Protein AF-A0A7L5YVX2-F1 (afdb_monomer)

pLDDT: mean 87.67, std 13.9, range [44.03, 98.25]

Secondary structure (DSSP, 8-state):
--HHHHHHHHHHHHHTT-GGG---SEEEEEEE-SSSEEEEEEETTEEEE-SHHHHHHS--HHHHHHHHHTBTTBPPP---GGG--TT----

Nearest PDB structures (foldseek):
  2it9-assembly2_D  TM=4.889E-01  e=9.739E-01  Prochlorococcus marinus str. NATL2A
  9b9x-assembly1_A-2  TM=5.315E-01  e=2.048E+00  Vreelandella titanicae
  3k43-assembly1_B  TM=4.184E-01  e=4.929E+00  Bos taurus
  3k41-assembly1_B  TM=4.123E-01  e=6.910E+00  Bos taurus

Sequence (91 aa):
MDSGMIGKIEKGKRYARETDRVHVSYLRVNFRGEHADHIVAYDEGQWTCDCRSYQHRGLCSHIIALEQIFMGYVAPAPMPSAYLPEGMMVG

Radius of gyration: 17.7 Å; Cα contacts (8 Å, |Δi|>4): 96; chains: 1; bounding box: 45×38×40 Å

Foldseek 3Di:
DPPVVVVVVVVVVVVVVVLVVAADQKDWDFDDDPVDTKIWMDHRQQTDIPDPVCVVQVDDPVLVVVCVVCPSRHHRRPHPPVPDDPPDDDD

Solvent-accessible surface area (backbone atoms only — not comparable to full-atom values): 5746 Å² total; per-residue (Å²): 129,68,64,73,56,56,55,50,52,55,48,50,64,50,52,75,70,45,60,90,79,51,76,57,55,67,48,79,44,84,43,80,51,97,89,50,76,33,54,37,37,36,50,74,60,45,69,48,48,75,45,70,56,21,75,76,59,70,49,42,72,66,57,56,52,49,46,66,76,39,60,86,40,54,63,72,68,77,72,52,77,93,71,60,61,94,84,72,76,87,126

Structure (mmCIF, N/CA/C/O backbone):
data_AF-A0A7L5YVX2-F1
#
_entry.id   AF-A0A7L5YVX2-F1
#
loop_
_atom_site.group_PDB
_atom_site.id
_atom_site.type_symbol
_atom_site.label_atom_id
_atom_site.label_alt_id
_atom_site.label_comp_id
_atom_site.label_asym_id
_atom_site.label_entity_id
_atom_site.label_seq_id
_atom_site.pdbx_PDB_ins_code
_atom_site.Cartn_x
_atom_site.Cartn_y
_atom_site.Cartn_z
_atom_site.occupancy
_atom_site.B_iso_or_equiv
_atom_site.auth_seq_id
_atom_site.auth_comp_id
_atom_site.auth_asym_id
_atom_site.auth_atom_id
_atom_site.pdbx_PDB_model_num
ATOM 1 N N . MET A 1 1 ? -24.540 17.303 25.757 1.00 60.75 1 MET A N 1
ATOM 2 C CA . MET A 1 1 ? -23.305 16.610 25.330 1.00 60.75 1 MET A CA 1
ATOM 3 C C . MET A 1 1 ? -23.704 15.421 24.481 1.00 60.75 1 MET A C 1
ATOM 5 O O . MET A 1 1 ? -24.507 14.618 24.940 1.00 60.75 1 MET A O 1
ATOM 9 N N . ASP A 1 2 ? -23.201 15.333 23.253 1.00 70.62 2 ASP A N 1
ATOM 10 C CA . ASP A 1 2 ? -23.528 14.250 22.323 1.00 70.62 2 ASP A CA 1
ATOM 11 C C . ASP A 1 2 ? -22.774 12.968 22.726 1.00 70.62 2 ASP A C 1
ATOM 13 O O . ASP A 1 2 ? -21.692 12.649 22.229 1.00 70.62 2 ASP A O 1
ATOM 17 N N . SER A 1 3 ? -23.317 12.276 23.733 1.00 76.12 3 SER A N 1
ATOM 18 C CA . SER A 1 3 ? -22.755 11.051 24.322 1.00 76.12 3 SER A CA 1
ATOM 19 C C . SER A 1 3 ? -22.435 9.989 23.255 1.00 76.12 3 SER A C 1
ATOM 21 O O . SER A 1 3 ? -21.459 9.244 23.374 1.00 76.12 3 SER A O 1
ATOM 23 N N . GLY A 1 4 ? -23.187 9.987 22.147 1.00 86.25 4 GLY A N 1
ATOM 24 C CA . GLY A 1 4 ? -22.974 9.088 21.019 1.00 86.25 4 GLY A CA 1
ATOM 25 C C . GLY A 1 4 ? -21.709 9.375 20.206 1.00 86.25 4 GLY A C 1
ATOM 26 O O . GLY A 1 4 ? -21.173 8.444 19.601 1.00 86.25 4 GLY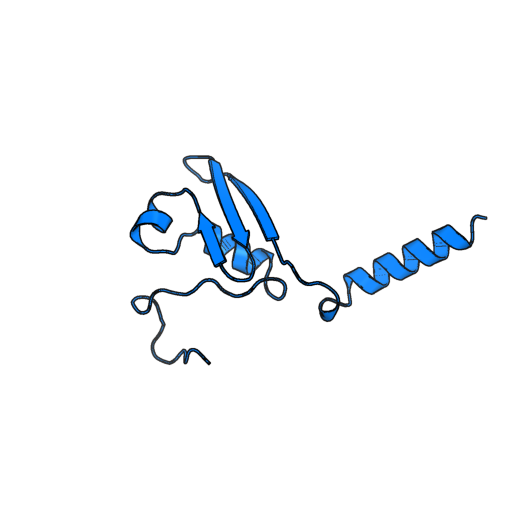 A O 1
ATOM 27 N N . MET A 1 5 ? -21.215 10.615 20.171 1.00 93.00 5 ME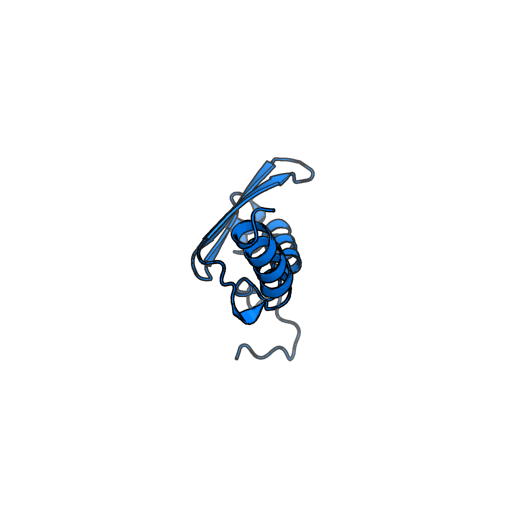T A N 1
ATOM 28 C CA . MET A 1 5 ? -19.966 10.978 19.484 1.00 93.00 5 MET A CA 1
ATOM 29 C C . MET A 1 5 ? -18.739 10.696 20.348 1.00 93.00 5 MET A C 1
ATOM 31 O O . MET A 1 5 ? -17.759 10.142 19.852 1.00 93.00 5 MET A O 1
ATOM 35 N N . ILE A 1 6 ? -18.825 10.971 21.651 1.00 92.12 6 ILE A N 1
ATOM 36 C CA . ILE A 1 6 ? -17.758 10.657 22.614 1.00 92.12 6 ILE A CA 1
ATOM 37 C C . ILE A 1 6 ? -17.455 9.152 22.590 1.00 92.12 6 ILE A C 1
ATOM 39 O O . ILE A 1 6 ? -16.302 8.751 22.435 1.00 92.12 6 ILE A O 1
ATOM 43 N N . GLY A 1 7 ? -18.491 8.306 22.627 1.00 95.06 7 GLY A N 1
ATOM 44 C CA . GLY A 1 7 ? -18.316 6.855 22.538 1.00 95.06 7 GLY A CA 1
ATOM 45 C C . GLY A 1 7 ? -17.684 6.381 21.221 1.00 95.06 7 GLY A C 1
ATOM 46 O O . GLY A 1 7 ? -16.926 5.412 21.225 1.00 95.06 7 GLY A O 1
ATOM 47 N N . LYS A 1 8 ? -17.953 7.052 20.090 1.00 95.31 8 LYS A N 1
ATOM 48 C CA . LYS A 1 8 ? -17.316 6.728 18.799 1.00 95.31 8 LYS A CA 1
ATOM 49 C C . LYS A 1 8 ? -15.836 7.104 18.786 1.00 95.31 8 LYS A C 1
ATOM 51 O O . LYS A 1 8 ? -15.032 6.319 18.293 1.00 95.31 8 LYS A O 1
ATOM 56 N N . ILE A 1 9 ? -15.478 8.253 19.358 1.00 95.75 9 ILE A N 1
ATOM 57 C CA . ILE A 1 9 ? -14.085 8.705 19.461 1.00 95.75 9 ILE A CA 1
ATOM 58 C C . ILE A 1 9 ? -13.263 7.718 20.299 1.00 95.75 9 ILE A C 1
ATOM 60 O O . ILE A 1 9 ? -12.203 7.278 19.858 1.00 95.75 9 ILE A O 1
ATOM 64 N N . GLU A 1 10 ? -13.769 7.307 21.464 1.00 96.19 10 GLU A N 1
ATOM 65 C CA . GLU A 1 10 ? -13.069 6.343 22.325 1.00 96.19 10 GLU A CA 1
ATOM 66 C C . GLU A 1 10 ? -12.935 4.964 21.664 1.00 96.19 10 GLU A C 1
ATOM 68 O O . GLU A 1 10 ? -11.863 4.356 21.702 1.00 96.19 10 GLU A O 1
ATOM 73 N N . LYS A 1 11 ? -13.976 4.496 20.960 1.00 95.81 11 LYS A N 1
ATOM 74 C CA . LYS A 1 11 ? -13.880 3.278 20.140 1.00 95.81 11 LYS A CA 1
ATOM 75 C C . LYS A 1 11 ? -12.826 3.411 19.041 1.00 95.81 11 LYS A C 1
ATOM 77 O O . LYS A 1 11 ? -12.039 2.489 18.872 1.00 95.81 11 LYS A O 1
ATOM 82 N N . GLY A 1 12 ? -12.776 4.543 18.337 1.00 96.00 12 GLY A N 1
ATOM 83 C CA . GLY A 1 12 ? -11.783 4.799 17.291 1.00 96.00 12 GLY A CA 1
ATOM 84 C C . GLY A 1 12 ? -10.347 4.733 17.815 1.00 96.00 12 GLY A C 1
ATOM 85 O O . GLY A 1 12 ? -9.519 4.026 17.246 1.00 96.00 12 GLY A O 1
ATOM 86 N N . LYS A 1 13 ? -10.065 5.385 18.953 1.00 95.19 13 LYS A N 1
ATOM 87 C CA . LYS A 1 13 ? -8.747 5.323 19.613 1.00 95.19 13 LYS A CA 1
ATOM 88 C C . LYS A 1 13 ? -8.355 3.903 20.018 1.00 95.19 13 LYS A C 1
ATOM 90 O O . LYS A 1 13 ? -7.177 3.560 19.943 1.00 95.19 13 LYS A O 1
ATOM 95 N N . ARG A 1 14 ? -9.321 3.097 20.470 1.00 95.81 14 ARG A N 1
ATOM 96 C CA . ARG A 1 14 ? -9.098 1.686 20.797 1.00 95.81 14 ARG A CA 1
ATOM 97 C C . ARG A 1 14 ? -8.791 0.870 19.541 1.00 95.81 14 ARG A C 1
ATOM 99 O O . ARG A 1 14 ? -7.778 0.187 19.514 1.00 95.81 14 ARG A O 1
ATOM 106 N N . TYR A 1 15 ? -9.607 0.992 18.494 1.00 94.62 15 TYR A N 1
ATOM 107 C CA . TYR A 1 15 ? -9.436 0.234 17.248 1.00 94.62 15 TYR A CA 1
ATOM 108 C C . TYR A 1 15 ? -8.107 0.531 16.549 1.00 94.62 15 TYR A C 1
ATOM 110 O O . TYR A 1 15 ? -7.526 -0.368 15.960 1.00 94.62 15 TYR A O 1
ATOM 118 N N . ALA A 1 16 ? -7.571 1.745 16.687 1.00 92.56 16 ALA A N 1
ATOM 119 C CA . ALA A 1 16 ? -6.243 2.090 16.177 1.00 92.56 16 ALA A CA 1
ATOM 120 C C . ALA A 1 16 ? -5.085 1.296 16.827 1.00 92.56 16 ALA A C 1
ATOM 122 O O . ALA A 1 16 ? -3.974 1.318 16.307 1.00 92.56 16 ALA A O 1
ATOM 123 N N . ARG A 1 17 ? -5.316 0.629 17.968 1.00 92.50 17 ARG A N 1
ATOM 124 C CA . ARG A 1 17 ? -4.329 -0.210 18.676 1.00 92.50 17 ARG A CA 1
ATOM 125 C C . ARG A 1 17 ? -4.575 -1.711 18.492 1.00 92.50 17 ARG A C 1
ATOM 127 O O . ARG A 1 17 ? -3.728 -2.506 18.877 1.00 92.50 17 ARG A O 1
ATOM 134 N N . GLU A 1 18 ? -5.725 -2.088 17.942 1.00 93.62 18 GLU A N 1
ATOM 135 C CA . GLU A 1 18 ? -6.138 -3.474 17.699 1.00 93.62 18 GLU A CA 1
ATOM 136 C C . GLU A 1 18 ? -5.844 -3.812 16.227 1.00 93.62 18 GLU A C 1
ATOM 138 O O . GLU A 1 18 ? -6.733 -3.799 15.374 1.00 93.62 18 GLU A O 1
ATOM 143 N N . THR A 1 19 ? -4.561 -4.003 15.905 1.00 87.44 19 THR A N 1
ATOM 144 C CA . THR A 1 19 ? -4.073 -4.095 14.516 1.00 87.44 19 THR A CA 1
ATOM 145 C C . THR A 1 19 ? -4.590 -5.329 13.773 1.00 87.44 19 THR A C 1
ATOM 147 O O . THR A 1 19 ? -4.722 -5.292 12.556 1.00 87.44 19 THR A O 1
ATOM 150 N N . ASP A 1 20 ? -4.957 -6.387 14.499 1.00 90.06 20 ASP A N 1
ATOM 151 C CA . ASP A 1 20 ? -5.601 -7.608 13.996 1.00 90.06 20 ASP A CA 1
ATOM 152 C C . ASP A 1 20 ? -6.967 -7.356 13.337 1.00 90.06 20 ASP A C 1
ATOM 154 O O . ASP A 1 20 ? -7.462 -8.176 12.567 1.00 90.06 20 ASP A O 1
ATOM 158 N N . ARG A 1 21 ? -7.584 -6.204 13.617 1.00 90.50 21 ARG A N 1
ATOM 159 C CA . ARG A 1 21 ? -8.901 -5.827 13.084 1.00 90.50 21 ARG A CA 1
ATOM 160 C C . ARG A 1 21 ? -8.816 -5.152 11.721 1.00 90.50 21 ARG A C 1
ATOM 162 O O . ARG A 1 21 ? -9.852 -4.790 11.162 1.00 90.50 21 ARG A O 1
ATOM 169 N N . VAL A 1 22 ? -7.607 -4.932 11.213 1.00 90.62 22 VAL A N 1
ATOM 170 C CA . VAL A 1 22 ? -7.349 -4.188 9.985 1.00 90.62 22 VAL A CA 1
ATOM 171 C C . VAL A 1 22 ? -6.648 -5.097 8.989 1.00 90.62 22 VAL A C 1
ATOM 173 O O . VAL A 1 22 ? -5.627 -5.703 9.287 1.00 90.62 22 VAL A O 1
ATOM 176 N N . HIS A 1 23 ? -7.186 -5.144 7.776 1.00 89.69 23 HIS A N 1
ATOM 177 C CA . HIS A 1 23 ? -6.572 -5.810 6.639 1.00 89.69 23 HIS A CA 1
ATOM 178 C C . HIS A 1 23 ? -6.560 -4.845 5.455 1.00 89.69 23 HIS A C 1
ATOM 180 O O . HIS A 1 23 ? -7.570 -4.193 5.175 1.00 89.69 23 HIS A O 1
ATOM 186 N N . VAL A 1 24 ? -5.422 -4.739 4.771 1.00 94.44 24 VAL A N 1
ATOM 187 C CA . VAL A 1 24 ? -5.308 -3.959 3.538 1.00 94.44 24 VAL A CA 1
ATOM 188 C C . VAL A 1 24 ? -5.548 -4.902 2.368 1.00 94.44 24 VAL A C 1
ATOM 190 O O . VAL A 1 24 ? -4.692 -5.724 2.068 1.00 94.44 24 VAL A O 1
ATOM 193 N N . SER A 1 25 ? -6.697 -4.772 1.702 1.00 95.31 25 SER A N 1
ATOM 194 C CA . SER A 1 25 ? -6.971 -5.504 0.455 1.00 95.31 25 SER A CA 1
ATOM 195 C C . SER A 1 25 ? -6.319 -4.825 -0.748 1.00 95.31 25 SER A C 1
ATOM 197 O O . SER A 1 25 ? -5.734 -5.490 -1.590 1.00 95.31 25 SER A O 1
ATOM 199 N N . TYR A 1 26 ? -6.370 -3.491 -0.800 1.00 96.81 26 TYR A N 1
ATOM 200 C CA . TYR A 1 26 ? -5.804 -2.705 -1.891 1.00 96.81 26 TYR A CA 1
ATOM 201 C C . TYR A 1 26 ? -5.123 -1.441 -1.369 1.00 96.81 26 TYR A C 1
ATOM 203 O O . TYR A 1 26 ? -5.663 -0.748 -0.502 1.00 96.81 26 TYR A O 1
ATOM 211 N N . LEU A 1 27 ? -3.966 -1.104 -1.938 1.00 96.06 27 LEU A N 1
ATOM 212 C CA . LEU A 1 27 ? -3.291 0.173 -1.722 1.00 96.06 27 LEU A CA 1
ATOM 213 C C . LEU A 1 27 ? -2.787 0.719 -3.059 1.00 96.06 27 LEU A C 1
ATOM 215 O O . LEU A 1 27 ? -2.275 -0.028 -3.887 1.00 96.06 27 LEU A O 1
ATOM 219 N N . ARG A 1 28 ? -2.883 2.036 -3.254 1.00 97.75 28 ARG A N 1
ATOM 220 C CA . ARG A 1 28 ? -2.223 2.744 -4.357 1.00 97.75 28 ARG A CA 1
ATOM 221 C C . ARG A 1 28 ? -1.556 3.998 -3.826 1.00 97.75 28 ARG A C 1
ATOM 223 O O . ARG A 1 28 ?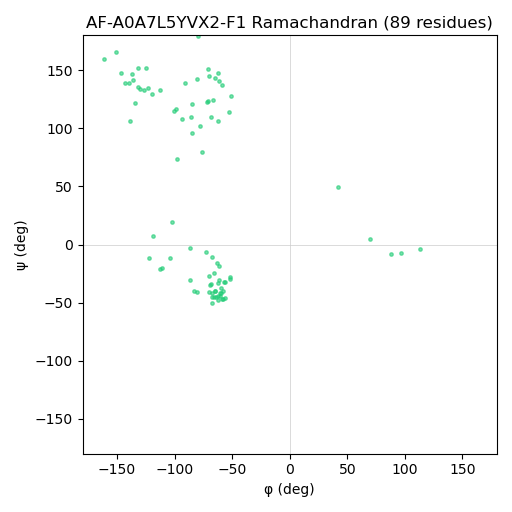 -2.220 4.862 -3.260 1.00 97.75 28 ARG A O 1
ATOM 230 N N . VAL A 1 29 ? -0.251 4.102 -4.026 1.00 97.88 29 VAL A N 1
ATOM 231 C CA . VAL A 1 29 ? 0.579 5.201 -3.534 1.00 97.88 29 VAL A CA 1
ATOM 232 C C . VAL A 1 29 ? 1.288 5.852 -4.711 1.00 97.88 29 VAL A C 1
ATOM 234 O O . VAL A 1 29 ? 1.840 5.168 -5.570 1.00 97.88 29 VAL A O 1
ATOM 237 N N . ASN A 1 30 ? 1.277 7.185 -4.730 1.00 98.06 30 ASN A N 1
ATOM 238 C CA . ASN A 1 30 ? 2.233 7.955 -5.512 1.00 98.06 30 ASN A CA 1
ATOM 239 C C . ASN A 1 30 ? 3.494 8.140 -4.658 1.00 98.06 30 ASN A C 1
ATOM 241 O O . ASN A 1 30 ? 3.467 8.821 -3.631 1.00 98.06 30 ASN A O 1
ATOM 245 N N . PHE A 1 31 ? 4.564 7.463 -5.051 1.00 97.81 31 PHE A N 1
ATOM 246 C CA . PHE A 1 31 ? 5.837 7.423 -4.361 1.00 97.81 31 PHE A CA 1
ATOM 247 C C . PHE A 1 31 ? 6.814 8.368 -5.051 1.00 97.81 31 PHE A C 1
ATOM 249 O O . PHE A 1 31 ? 7.233 8.123 -6.181 1.00 97.81 31 PHE A O 1
ATOM 256 N N . ARG A 1 32 ? 7.238 9.418 -4.349 1.00 97.62 32 ARG A N 1
ATOM 257 C CA . ARG A 1 32 ? 8.270 10.326 -4.847 1.00 97.62 32 ARG A CA 1
ATOM 258 C C . ARG A 1 32 ? 9.651 9.701 -4.684 1.00 97.62 32 ARG A C 1
ATOM 260 O O . ARG A 1 32 ? 10.191 9.665 -3.579 1.00 97.62 32 ARG A O 1
ATOM 267 N N . GLY A 1 33 ? 10.199 9.191 -5.780 1.00 93.69 33 GLY A N 1
ATOM 268 C CA . GLY A 1 33 ? 11.576 8.722 -5.848 1.00 93.69 33 GLY A CA 1
ATOM 269 C C . GLY A 1 33 ? 12.567 9.875 -6.011 1.00 93.69 33 GLY A C 1
ATOM 270 O O . GLY A 1 33 ? 12.201 11.046 -6.107 1.00 93.69 33 GLY A O 1
ATOM 271 N N . GLU A 1 34 ? 13.852 9.533 -6.069 1.00 93.19 34 GLU A N 1
ATOM 272 C CA . GLU A 1 34 ? 14.925 10.518 -6.253 1.00 93.19 34 GLU A CA 1
ATOM 273 C C . GLU A 1 34 ? 14.900 11.164 -7.649 1.00 93.19 34 GLU A C 1
ATOM 275 O O . GLU A 1 34 ? 15.205 12.345 -7.800 1.00 93.19 34 GLU A O 1
ATOM 280 N N . HIS A 1 35 ? 14.511 10.399 -8.673 1.00 90.69 35 HIS A N 1
ATOM 281 C CA . HIS A 1 35 ? 14.558 10.835 -10.074 1.00 90.69 35 HIS A CA 1
ATOM 282 C C . HIS A 1 35 ? 13.182 11.003 -10.723 1.00 90.69 35 HIS A C 1
ATOM 284 O O . HIS A 1 35 ? 13.072 11.685 -11.741 1.00 90.69 35 HIS A O 1
ATOM 290 N N . ALA A 1 36 ? 12.147 10.366 -10.175 1.00 94.69 36 ALA A N 1
ATOM 291 C CA . ALA A 1 36 ? 10.792 10.391 -10.708 1.00 94.69 36 ALA A CA 1
ATOM 292 C C . ALA A 1 36 ? 9.775 9.978 -9.639 1.00 94.69 36 ALA A C 1
ATOM 294 O O . ALA A 1 36 ? 10.113 9.301 -8.665 1.00 94.69 36 ALA A O 1
ATOM 295 N N . ASP A 1 37 ? 8.526 10.364 -9.869 1.00 97.56 37 ASP A N 1
ATOM 296 C CA . ASP A 1 37 ? 7.379 9.840 -9.140 1.00 97.56 37 ASP A CA 1
ATOM 297 C C . ASP A 1 37 ? 6.971 8.482 -9.723 1.00 97.56 37 ASP A C 1
ATOM 299 O O . ASP A 1 37 ? 7.029 8.265 -10.936 1.00 97.56 37 ASP A O 1
ATOM 303 N N . HIS A 1 38 ? 6.556 7.574 -8.847 1.00 97.69 38 HIS A N 1
ATOM 304 C CA . HIS A 1 38 ? 6.239 6.191 -9.169 1.00 97.69 38 HIS A CA 1
ATOM 305 C C . HIS A 1 38 ? 4.900 5.790 -8.578 1.00 97.69 38 HIS A C 1
ATOM 307 O O . HIS A 1 38 ? 4.626 6.035 -7.404 1.00 97.69 38 HIS A O 1
ATOM 313 N N . ILE A 1 39 ? 4.074 5.100 -9.354 1.00 98.25 39 ILE A N 1
ATOM 314 C CA . ILE A 1 39 ? 2.887 4.447 -8.820 1.00 98.25 39 ILE A CA 1
ATOM 315 C C . ILE A 1 39 ? 3.285 3.077 -8.283 1.00 98.25 39 ILE A C 1
ATOM 317 O O . ILE A 1 39 ? 3.784 2.218 -9.014 1.00 98.25 39 ILE A O 1
ATOM 321 N N . VAL A 1 40 ? 3.031 2.877 -6.993 1.00 97.81 40 VAL A N 1
ATOM 322 C CA . VAL A 1 40 ? 3.144 1.580 -6.327 1.00 97.81 40 VAL A CA 1
ATOM 323 C C . VAL A 1 40 ? 1.748 1.136 -5.927 1.00 97.81 40 VAL A C 1
ATOM 325 O O . VAL A 1 40 ? 0.980 1.929 -5.374 1.00 97.81 40 VAL A O 1
ATOM 328 N N . ALA A 1 41 ? 1.413 -0.116 -6.208 1.00 97.81 41 ALA A N 1
ATOM 329 C CA . ALA A 1 41 ? 0.148 -0.695 -5.801 1.00 97.81 41 ALA A CA 1
ATOM 330 C C . ALA A 1 41 ? 0.337 -2.060 -5.140 1.00 97.81 41 ALA A C 1
ATOM 332 O O . ALA A 1 41 ? 1.293 -2.786 -5.420 1.00 97.81 41 ALA A O 1
ATOM 333 N N . TYR A 1 42 ? -0.604 -2.376 -4.265 1.00 97.19 42 TYR A N 1
ATOM 334 C CA . TYR A 1 42 ? -0.784 -3.673 -3.639 1.00 97.19 42 TYR A CA 1
ATOM 335 C C . TYR A 1 42 ? -2.223 -4.106 -3.885 1.00 97.19 42 TYR A C 1
ATOM 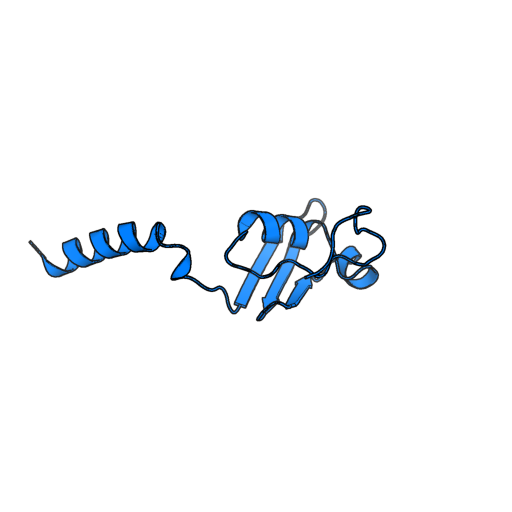337 O O . TYR A 1 42 ? -3.131 -3.302 -3.669 1.00 97.19 42 TYR A O 1
ATOM 345 N N . ASP A 1 43 ? -2.419 -5.348 -4.305 1.00 96.75 43 ASP A N 1
ATOM 346 C CA . ASP A 1 43 ? -3.732 -5.955 -4.503 1.00 96.75 43 ASP A CA 1
ATOM 347 C C . ASP A 1 43 ? -3.700 -7.401 -3.993 1.00 96.75 43 ASP A C 1
ATOM 349 O O . ASP A 1 43 ? -3.028 -8.250 -4.575 1.00 96.75 43 ASP A O 1
ATOM 353 N N . GLU A 1 44 ? -4.323 -7.645 -2.839 1.00 93.12 44 GLU A N 1
ATOM 354 C CA . GLU A 1 44 ? -4.448 -8.958 -2.185 1.00 93.12 44 GLU A CA 1
ATOM 355 C C . GLU A 1 44 ? -3.165 -9.815 -2.204 1.00 93.12 44 GLU A C 1
ATOM 357 O O . GLU A 1 44 ? -3.159 -10.993 -2.556 1.00 93.12 44 GLU A O 1
ATOM 362 N N . GLY A 1 45 ? -2.041 -9.215 -1.810 1.00 91.44 45 GLY A N 1
ATOM 363 C CA . GLY A 1 45 ? -0.739 -9.886 -1.723 1.00 91.44 45 GLY A CA 1
ATOM 364 C C . GLY A 1 45 ? 0.155 -9.680 -2.943 1.00 91.44 45 GLY A C 1
ATOM 365 O O . GLY A 1 45 ? 1.330 -10.043 -2.915 1.00 91.44 45 GLY A O 1
ATOM 366 N N . GLN A 1 46 ? -0.362 -9.060 -4.002 1.00 94.25 46 GLN A N 1
ATOM 367 C CA . GLN A 1 46 ? 0.390 -8.777 -5.217 1.00 94.25 46 GLN A CA 1
ATOM 368 C C . GLN A 1 46 ? 0.893 -7.341 -5.218 1.00 94.25 46 GLN A C 1
ATOM 370 O O . GLN A 1 46 ? 0.121 -6.385 -5.269 1.00 94.25 46 GLN A O 1
ATOM 375 N N . TRP A 1 47 ? 2.212 -7.192 -5.206 1.00 96.12 47 TRP A N 1
ATOM 376 C CA . TRP A 1 47 ? 2.868 -5.897 -5.326 1.00 96.12 47 TRP A CA 1
ATOM 377 C C . TRP A 1 47 ? 3.171 -5.564 -6.775 1.00 96.12 47 TRP A C 1
ATOM 379 O O . TRP A 1 47 ? 3.676 -6.412 -7.507 1.00 96.12 47 TRP A O 1
ATOM 389 N N . THR A 1 48 ? 2.958 -4.308 -7.160 1.00 96.88 48 THR A N 1
ATOM 390 C CA . THR A 1 48 ? 3.351 -3.758 -8.460 1.00 96.88 48 THR A CA 1
ATOM 391 C C . THR A 1 48 ? 3.960 -2.371 -8.307 1.00 96.88 48 THR A C 1
ATOM 393 O O . THR A 1 48 ? 3.578 -1.591 -7.435 1.00 96.88 48 THR A O 1
ATOM 396 N N . CYS A 1 49 ? 4.927 -2.050 -9.161 1.00 97.12 49 CYS A N 1
ATOM 397 C CA . CYS A 1 49 ? 5.491 -0.711 -9.258 1.00 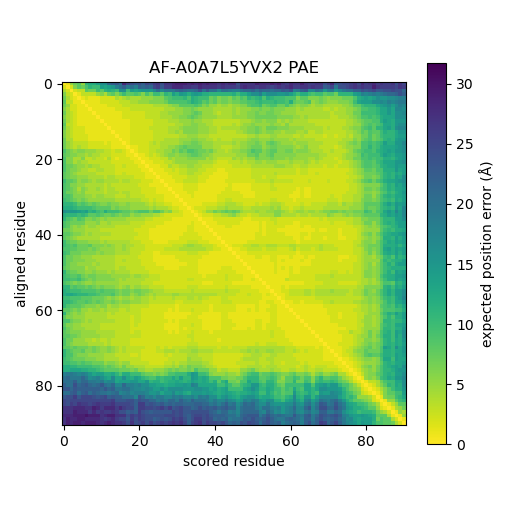97.12 49 CYS A CA 1
ATOM 398 C C . CYS A 1 49 ? 5.800 -0.395 -10.722 1.00 97.12 49 CYS A C 1
ATOM 400 O O . CYS A 1 49 ? 6.319 -1.238 -11.447 1.00 97.12 49 CYS A O 1
ATOM 402 N N . ASP A 1 50 ? 5.511 0.824 -11.168 1.00 97.25 50 ASP A N 1
ATOM 403 C CA . ASP A 1 50 ? 5.796 1.237 -12.548 1.00 97.25 50 ASP A CA 1
ATOM 404 C C . ASP A 1 50 ? 7.292 1.460 -12.840 1.00 97.25 50 ASP A C 1
ATOM 406 O O . ASP A 1 50 ? 7.677 1.658 -13.995 1.00 97.25 50 ASP A O 1
ATOM 410 N N . CYS A 1 51 ? 8.160 1.403 -11.825 1.00 96.12 51 CYS A N 1
ATOM 411 C CA . CYS A 1 51 ? 9.573 1.697 -11.998 1.00 96.12 51 CYS A CA 1
ATOM 412 C C . CYS A 1 51 ? 10.303 0.605 -12.795 1.00 96.12 51 CYS A C 1
ATOM 414 O O . CYS A 1 51 ? 9.992 -0.588 -12.740 1.00 96.12 51 CYS A O 1
ATOM 416 N N . ARG A 1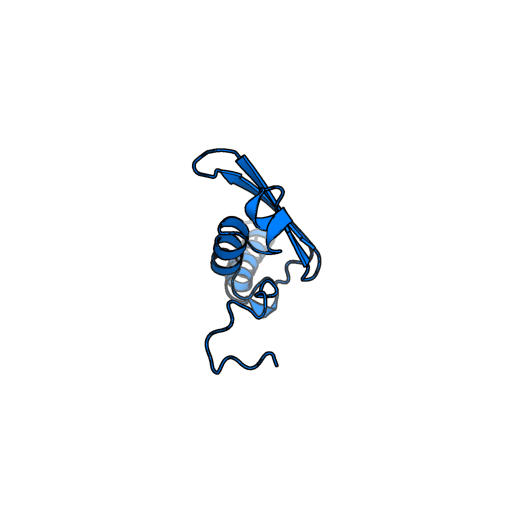 52 ? 11.365 1.012 -13.497 1.00 94.38 52 ARG A N 1
ATOM 417 C CA . ARG A 1 52 ? 12.165 0.114 -14.340 1.00 94.38 52 ARG A CA 1
ATOM 418 C C . ARG A 1 52 ? 12.754 -1.068 -13.557 1.00 94.38 52 ARG A C 1
ATOM 420 O O . ARG A 1 52 ? 12.765 -2.189 -14.055 1.00 94.38 52 ARG A O 1
ATOM 427 N N . SER A 1 53 ? 13.229 -0.841 -12.332 1.00 91.75 53 SER A N 1
ATOM 428 C CA . SER A 1 53 ? 13.819 -1.901 -11.500 1.00 91.75 53 SER A CA 1
ATOM 429 C C . SER A 1 53 ? 12.824 -3.021 -11.203 1.00 91.75 53 SER A C 1
ATOM 431 O O . SER A 1 53 ? 13.187 -4.192 -11.306 1.00 91.75 53 SER A O 1
ATOM 433 N N . TYR A 1 54 ? 11.569 -2.667 -10.909 1.00 93.56 54 TYR A N 1
ATOM 434 C CA . TYR A 1 54 ? 10.508 -3.643 -10.691 1.00 93.56 54 TYR A CA 1
ATOM 435 C C . TYR A 1 54 ? 10.200 -4.421 -11.972 1.00 93.56 54 TYR A C 1
ATOM 437 O O . TYR A 1 54 ? 10.168 -5.644 -11.937 1.00 93.56 54 TYR A O 1
ATOM 445 N N . GLN A 1 55 ? 10.076 -3.745 -13.118 1.00 91.38 55 GLN A N 1
ATOM 446 C CA . GLN A 1 55 ? 9.823 -4.418 -14.400 1.00 91.38 55 GLN A CA 1
ATOM 447 C C . GLN A 1 55 ? 10.897 -5.464 -14.748 1.00 91.38 55 GLN A C 1
ATOM 449 O O . GLN A 1 55 ? 10.592 -6.478 -15.368 1.00 91.38 55 GLN A O 1
ATOM 454 N N . HIS A 1 56 ? 12.152 -5.245 -14.337 1.00 89.06 56 HIS A N 1
ATOM 455 C CA . HIS A 1 56 ? 13.239 -6.196 -14.582 1.00 89.06 56 HIS A CA 1
ATOM 456 C C . HIS A 1 56 ? 13.379 -7.296 -13.524 1.00 89.06 56 HIS A C 1
ATOM 458 O O . HIS A 1 56 ? 13.884 -8.368 -13.850 1.00 89.06 56 HIS A O 1
ATOM 464 N N . ARG A 1 57 ? 13.030 -7.030 -12.258 1.00 88.12 57 ARG A N 1
ATOM 465 C CA . ARG A 1 57 ? 13.371 -7.916 -11.125 1.00 88.12 57 ARG A CA 1
ATOM 466 C C . ARG A 1 57 ? 12.172 -8.416 -10.322 1.00 88.12 57 ARG A C 1
ATOM 468 O O . ARG A 1 57 ? 12.359 -9.267 -9.463 1.00 88.12 57 ARG A O 1
ATOM 475 N N . GLY A 1 58 ? 10.983 -7.861 -10.533 1.00 89.75 58 GLY A N 1
ATOM 476 C CA . GLY A 1 58 ? 9.808 -8.082 -9.684 1.00 89.75 58 GLY A CA 1
ATOM 477 C C . GLY A 1 58 ? 9.907 -7.443 -8.293 1.00 89.75 58 GLY A C 1
ATOM 478 O O . GLY A 1 58 ? 9.012 -7.625 -7.477 1.00 89.75 58 GLY A O 1
ATOM 479 N N . LEU A 1 59 ? 10.973 -6.681 -8.008 1.00 91.12 59 LEU A N 1
ATOM 480 C CA . LEU A 1 59 ? 11.195 -6.006 -6.728 1.00 91.12 59 LEU A CA 1
ATOM 481 C C .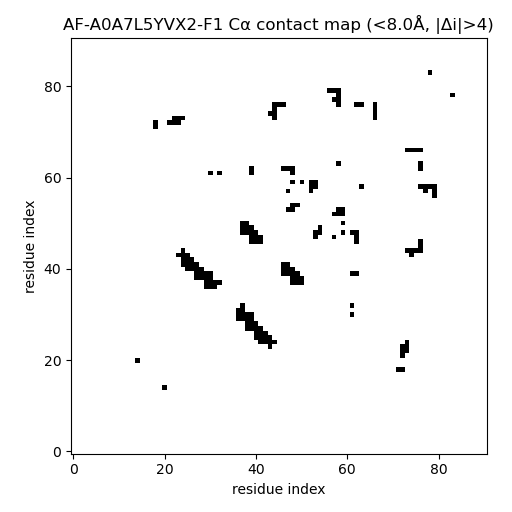 LEU A 1 59 ? 11.917 -4.671 -6.940 1.00 91.12 59 LEU A C 1
ATOM 483 O O . LEU A 1 59 ? 12.732 -4.518 -7.854 1.00 91.12 59 LEU A O 1
ATOM 487 N N . CYS A 1 60 ? 11.629 -3.690 -6.089 1.00 94.31 60 CYS A N 1
ATOM 488 C CA . CYS A 1 60 ? 12.288 -2.389 -6.101 1.00 94.31 60 CYS A CA 1
ATOM 489 C C . CYS A 1 60 ? 12.323 -1.768 -4.700 1.00 94.31 60 CYS A C 1
ATOM 491 O O . CYS A 1 60 ? 11.582 -2.179 -3.808 1.00 94.31 60 CYS A O 1
ATOM 493 N N . SER A 1 61 ? 13.149 -0.736 -4.525 1.00 94.94 61 SER A N 1
ATOM 494 C CA . SER A 1 61 ? 13.250 0.028 -3.275 1.00 94.94 61 SER A CA 1
ATOM 495 C C . SER A 1 61 ? 11.913 0.616 -2.815 1.00 94.94 61 SER A C 1
ATOM 497 O O . SER A 1 61 ? 11.684 0.703 -1.616 1.00 94.94 61 SER A O 1
ATOM 499 N N . HIS A 1 62 ? 11.015 0.980 -3.737 1.00 96.56 62 HIS A N 1
ATOM 500 C CA . HIS A 1 62 ? 9.701 1.530 -3.389 1.00 96.56 62 HIS A CA 1
ATOM 501 C C . HIS A 1 62 ? 8.795 0.490 -2.722 1.00 96.56 62 HIS A C 1
ATOM 503 O O . HIS A 1 62 ? 8.180 0.783 -1.702 1.00 96.56 62 HIS A O 1
ATOM 509 N N . ILE A 1 63 ? 8.742 -0.733 -3.266 1.00 95.88 63 ILE A N 1
ATOM 510 C CA . ILE A 1 63 ? 7.988 -1.838 -2.657 1.00 95.88 63 ILE A CA 1
ATOM 511 C C . ILE A 1 63 ? 8.596 -2.196 -1.305 1.00 95.88 63 ILE A C 1
ATOM 513 O O . ILE A 1 63 ? 7.863 -2.277 -0.328 1.00 95.88 63 ILE A O 1
ATOM 517 N N . ILE A 1 64 ? 9.928 -2.305 -1.224 1.00 94.06 64 ILE A N 1
ATOM 518 C CA . ILE A 1 64 ? 10.627 -2.573 0.042 1.00 94.06 64 ILE A CA 1
ATOM 519 C C . ILE A 1 64 ? 10.262 -1.507 1.086 1.00 94.06 64 ILE A C 1
ATOM 521 O O . ILE A 1 64 ? 9.927 -1.841 2.217 1.00 94.06 64 ILE A O 1
ATOM 525 N N . ALA A 1 65 ? 10.270 -0.225 0.713 1.00 95.88 65 ALA A N 1
ATOM 526 C CA . ALA A 1 65 ? 9.898 0.857 1.618 1.00 95.88 65 ALA A CA 1
ATOM 527 C C . ALA A 1 65 ? 8.435 0.759 2.084 1.00 95.88 65 ALA A C 1
ATOM 529 O O . ALA A 1 65 ? 8.166 0.918 3.275 1.00 95.88 65 ALA A O 1
ATOM 530 N N . LEU A 1 66 ? 7.489 0.482 1.178 1.00 96.00 66 LEU A N 1
ATOM 531 C CA . LEU A 1 66 ? 6.075 0.353 1.544 1.00 96.00 66 LEU A CA 1
ATOM 532 C C . LEU A 1 66 ? 5.789 -0.895 2.381 1.00 96.00 66 LEU A C 1
ATOM 534 O O . LEU A 1 66 ? 4.975 -0.816 3.295 1.00 96.00 66 LEU A O 1
ATOM 538 N N . GLU A 1 67 ? 6.478 -2.007 2.138 1.00 93.25 67 GLU A N 1
ATOM 539 C CA . GLU A 1 67 ? 6.381 -3.200 2.980 1.00 93.25 67 GLU A CA 1
ATOM 540 C C . GLU A 1 67 ? 6.797 -2.891 4.424 1.00 93.25 67 GLU A C 1
ATOM 542 O O . GLU A 1 67 ? 6.113 -3.293 5.360 1.00 93.25 67 GLU A O 1
ATOM 547 N N . GLN A 1 68 ? 7.864 -2.106 4.618 1.00 91.62 68 GLN A N 1
ATOM 548 C CA . GLN A 1 68 ? 8.289 -1.679 5.954 1.00 91.62 68 GLN A CA 1
ATOM 549 C C . GLN A 1 68 ? 7.282 -0.721 6.608 1.00 91.62 68 GLN A C 1
ATOM 551 O O . GLN A 1 68 ? 6.988 -0.855 7.794 1.00 91.62 68 GLN A O 1
ATOM 556 N N . ILE A 1 69 ? 6.723 0.229 5.851 1.00 94.38 69 ILE A N 1
ATOM 557 C CA . ILE A 1 69 ? 5.724 1.187 6.361 1.00 94.38 69 ILE A CA 1
ATOM 558 C C . ILE A 1 69 ? 4.425 0.481 6.773 1.00 94.38 69 ILE A C 1
ATOM 560 O O . ILE A 1 69 ? 3.826 0.840 7.785 1.00 94.38 69 ILE A O 1
ATOM 564 N N . PHE A 1 70 ? 3.991 -0.514 5.999 1.00 93.06 70 PHE A N 1
ATOM 565 C CA . PHE A 1 70 ? 2.745 -1.252 6.214 1.00 93.06 70 PHE A CA 1
ATOM 566 C C . PHE A 1 70 ? 2.962 -2.634 6.840 1.00 93.06 70 PHE A C 1
ATOM 568 O O . PHE A 1 70 ? 2.074 -3.486 6.771 1.00 93.06 70 PHE A O 1
ATOM 575 N N . MET A 1 71 ? 4.114 -2.864 7.475 1.00 90.00 71 MET A N 1
ATOM 576 C CA . MET A 1 71 ? 4.448 -4.139 8.104 1.00 90.00 71 MET A CA 1
ATOM 577 C C . MET A 1 71 ? 3.320 -4.597 9.042 1.00 90.00 71 MET A C 1
ATOM 579 O O . MET A 1 71 ? 2.866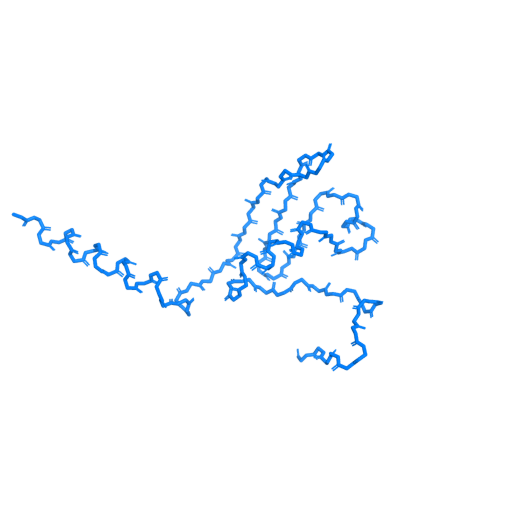 -3.847 9.905 1.00 90.00 71 MET A O 1
ATOM 583 N N . GLY A 1 72 ? 2.855 -5.834 8.850 1.00 89.44 72 GLY A N 1
ATOM 584 C CA . GLY A 1 72 ? 1.740 -6.419 9.603 1.00 89.44 72 GLY A CA 1
ATOM 585 C C . GLY A 1 72 ? 0.344 -6.153 9.025 1.00 89.44 72 GLY A C 1
ATOM 586 O O . GLY A 1 72 ? -0.608 -6.777 9.482 1.00 89.44 72 GLY A O 1
ATOM 587 N N . TYR A 1 73 ? 0.211 -5.294 8.009 1.00 91.69 73 TYR A N 1
ATOM 588 C CA . TYR A 1 73 ? -1.065 -5.006 7.333 1.00 91.69 73 TYR A CA 1
ATOM 589 C C . TYR A 1 73 ? -1.139 -5.534 5.897 1.00 91.69 73 TYR A C 1
ATOM 591 O O . TYR A 1 73 ? -2.234 -5.693 5.356 1.00 91.69 73 TYR A O 1
ATOM 599 N N . VAL A 1 74 ? 0.017 -5.790 5.286 1.00 92.31 74 VAL A N 1
ATOM 600 C CA . VAL A 1 74 ? 0.187 -6.287 3.915 1.00 92.31 74 VAL A CA 1
ATOM 601 C C . VAL A 1 74 ? 1.028 -7.557 3.926 1.00 92.31 74 VAL A C 1
ATOM 603 O O . VAL A 1 74 ? 1.867 -7.745 4.811 1.00 92.31 74 VAL A O 1
ATOM 606 N N . ALA A 1 75 ? 0.824 -8.427 2.939 1.00 90.44 75 ALA A N 1
ATOM 607 C CA . ALA A 1 75 ? 1.718 -9.557 2.726 1.00 90.44 75 ALA A CA 1
ATOM 608 C C . ALA A 1 75 ? 3.085 -9.066 2.205 1.00 90.44 75 ALA A C 1
ATOM 610 O O . ALA A 1 75 ? 3.131 -8.092 1.441 1.00 90.44 75 ALA A O 1
ATOM 611 N N . PRO A 1 76 ? 4.191 -9.724 2.593 1.00 87.38 76 PRO A N 1
ATOM 612 C CA . PRO A 1 76 ? 5.517 -9.371 2.101 1.00 87.38 76 PRO A CA 1
ATOM 613 C C . PRO A 1 76 ? 5.600 -9.557 0.584 1.00 87.38 76 PRO A C 1
ATOM 615 O O . PRO A 1 76 ? 4.960 -10.448 0.017 1.00 87.38 76 PRO A O 1
ATOM 618 N N . ALA A 1 77 ? 6.391 -8.721 -0.086 1.00 85.62 77 ALA A N 1
ATOM 619 C CA . ALA A 1 77 ? 6.645 -8.908 -1.503 1.00 85.62 77 ALA A CA 1
ATOM 620 C C . ALA A 1 77 ? 7.418 -10.216 -1.729 1.00 85.62 77 ALA A C 1
ATOM 622 O O . ALA A 1 77 ? 8.300 -10.555 -0.935 1.00 85.62 77 ALA A O 1
ATOM 623 N N . PRO A 1 78 ? 7.134 -10.959 -2.814 1.00 78.06 78 PRO A N 1
ATOM 624 C CA . PRO A 1 78 ? 7.907 -12.146 -3.133 1.00 78.06 78 PRO A CA 1
ATOM 625 C C . PRO A 1 78 ? 9.355 -11.729 -3.403 1.00 78.06 78 PRO A C 1
ATOM 627 O O . PRO A 1 78 ? 9.664 -11.128 -4.434 1.00 78.06 78 PRO A O 1
ATOM 630 N N . MET A 1 79 ? 10.254 -12.027 -2.465 1.00 72.62 79 MET A N 1
ATOM 631 C CA . MET A 1 79 ? 11.679 -11.815 -2.679 1.00 72.62 79 MET A CA 1
ATOM 632 C C . MET A 1 79 ? 12.155 -12.776 -3.771 1.00 72.62 79 MET A C 1
ATOM 634 O O . MET A 1 79 ? 11.973 -13.990 -3.633 1.00 72.62 79 MET A O 1
ATOM 638 N N . PRO A 1 80 ? 12.773 -12.282 -4.862 1.00 69.88 80 PRO A N 1
ATOM 639 C CA . PRO A 1 80 ? 13.335 -13.172 -5.861 1.00 69.88 80 PRO A CA 1
ATOM 640 C C . PRO A 1 80 ? 14.373 -14.083 -5.204 1.00 69.88 80 PRO A C 1
ATOM 642 O O . PRO A 1 80 ? 15.209 -13.612 -4.433 1.00 69.88 80 PRO A O 1
ATOM 645 N N . SER A 1 81 ? 14.356 -15.374 -5.547 1.00 62.59 81 SER A N 1
ATOM 646 C CA . SER A 1 81 ? 15.215 -16.394 -4.923 1.00 62.59 81 SER A CA 1
ATOM 647 C C . SER A 1 81 ? 16.706 -16.031 -4.904 1.00 62.59 81 SER A C 1
ATOM 649 O O . SER A 1 81 ? 17.412 -16.452 -3.997 1.00 62.59 81 SER A O 1
ATOM 651 N N . ALA A 1 82 ? 17.180 -15.232 -5.866 1.00 64.31 82 ALA A N 1
ATOM 652 C CA . ALA A 1 82 ? 18.566 -14.765 -5.944 1.00 64.31 82 ALA A CA 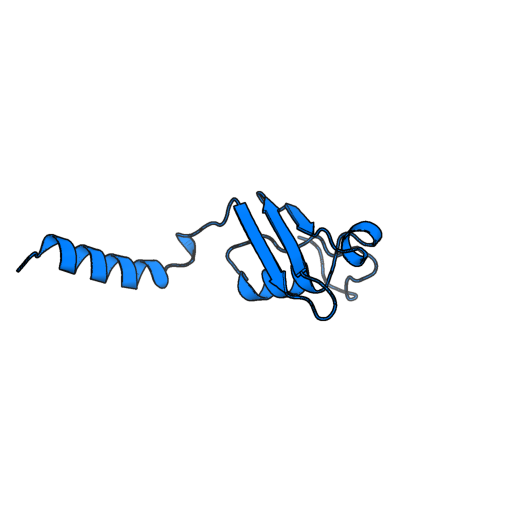1
ATOM 653 C C . ALA A 1 82 ? 18.984 -13.796 -4.815 1.00 64.31 82 ALA A C 1
ATOM 655 O O . ALA A 1 82 ? 20.166 -13.489 -4.693 1.00 64.31 82 ALA A O 1
ATOM 656 N N . TYR A 1 83 ? 18.031 -13.296 -4.023 1.00 64.81 83 TYR A N 1
ATOM 657 C CA . TYR A 1 83 ? 18.252 -12.352 -2.923 1.00 64.81 83 TYR A CA 1
ATOM 658 C C . TYR A 1 83 ? 17.834 -12.908 -1.555 1.00 64.81 83 TYR A C 1
ATOM 660 O O . TYR A 1 83 ? 17.847 -12.168 -0.573 1.00 64.81 83 TYR A O 1
ATOM 668 N N . LEU A 1 84 ? 17.471 -14.194 -1.467 1.00 60.19 84 LEU A N 1
ATOM 669 C CA . LEU A 1 84 ? 17.204 -14.833 -0.182 1.00 60.19 84 LEU A CA 1
ATOM 670 C C . LEU A 1 84 ? 18.535 -15.039 0.560 1.00 60.19 84 LEU A C 1
ATOM 672 O O . LEU A 1 84 ? 19.425 -15.694 0.011 1.00 60.19 84 LEU A O 1
ATOM 676 N N . PRO A 1 85 ? 18.708 -14.504 1.783 1.00 59.06 85 PRO A N 1
ATOM 677 C CA . PRO A 1 85 ? 19.859 -14.864 2.598 1.00 59.06 85 PRO A CA 1
ATOM 678 C C . PRO A 1 85 ? 19.811 -16.368 2.896 1.00 59.06 85 PRO A C 1
ATOM 680 O O . PRO A 1 85 ? 18.734 -16.922 3.141 1.00 59.06 85 PRO A O 1
ATOM 683 N N . GLU A 1 86 ? 20.971 -17.032 2.868 1.00 45.66 86 GLU A N 1
ATOM 684 C CA . GLU A 1 86 ? 21.078 -18.456 3.200 1.00 45.66 86 GLU A CA 1
ATOM 685 C C . GLU A 1 86 ? 20.432 -18.711 4.575 1.00 45.66 86 GLU A C 1
ATOM 687 O O . GLU A 1 86 ? 20.893 -18.202 5.595 1.00 45.66 86 GLU A O 1
ATOM 692 N N . GLY A 1 87 ? 19.325 -19.463 4.592 1.00 55.16 87 GLY A N 1
ATOM 693 C CA . GLY A 1 87 ? 18.609 -19.845 5.816 1.00 55.16 87 GLY A CA 1
ATOM 694 C C . GLY A 1 87 ? 17.205 -19.256 6.015 1.00 55.16 87 GLY A C 1
ATOM 695 O O . GLY A 1 87 ? 16.536 -19.652 6.968 1.00 55.16 87 GLY A O 1
ATOM 696 N N . MET A 1 88 ? 16.705 -18.373 5.142 1.00 51.91 88 MET A N 1
ATOM 697 C CA . MET A 1 88 ? 15.302 -17.929 5.199 1.00 51.91 88 MET A CA 1
ATOM 698 C C . MET A 1 88 ? 14.395 -18.920 4.450 1.00 51.91 88 MET A C 1
ATOM 700 O O . MET A 1 88 ? 14.272 -18.860 3.229 1.00 51.91 88 MET A O 1
ATOM 704 N N . MET A 1 89 ? 13.779 -19.860 5.176 1.00 44.03 89 MET A N 1
ATOM 705 C CA . MET A 1 89 ? 12.758 -20.742 4.599 1.00 44.03 89 MET A CA 1
ATOM 706 C C . MET A 1 89 ? 11.477 -19.950 4.322 1.00 44.03 89 MET A C 1
ATOM 708 O O . MET A 1 89 ? 10.913 -19.348 5.236 1.00 44.03 89 MET A O 1
ATOM 712 N N . VAL A 1 90 ? 11.015 -19.977 3.070 1.00 54.34 90 VAL A N 1
ATOM 713 C CA . VAL A 1 90 ? 9.649 -19.580 2.710 1.00 54.34 90 VAL A CA 1
ATOM 714 C C . VAL A 1 90 ? 8.700 -20.634 3.289 1.00 54.34 90 VAL A C 1
ATOM 716 O O . VAL A 1 90 ? 8.760 -21.800 2.901 1.00 54.34 90 VAL A O 1
ATOM 719 N N . GLY A 1 91 ? 7.942 -20.248 4.316 1.00 44.28 91 GLY A N 1
ATOM 720 C CA . GLY A 1 91 ? 6.920 -21.085 4.954 1.00 44.28 91 GLY A CA 1
ATOM 721 C C . GLY A 1 91 ? 5.609 -21.071 4.190 1.00 44.28 91 GLY A C 1
ATOM 722 O O . GLY A 1 91 ? 5.323 -20.034 3.550 1.00 44.28 91 GLY A O 1
#

Mean predicted aligned error: 6.74 Å